Protein AF-A0A645E1E7-F1 (afdb_monomer)

Nearest PDB structures (foldseek):
  6kjl-assembly1_A  TM=6.421E-01  e=8.657E-04  Bacillus sp. 41M-1
  2dcj-assembly1_B  TM=6.588E-01  e=2.006E-03  Bacillus sp. 41M-1
  6qfk-assembly1_A  TM=6.046E-01  e=2.475E-03  Bifidobacterium longum
  8xmz-assembly2_B  TM=4.743E-01  e=1.330E-02  Aquimarina sp. BL5
  1gr3-assembly1_A  TM=4.234E-01  e=4.223E-02  Homo sapiens

Structure (mmCIF, N/CA/C/O backbone):
data_AF-A0A645E1E7-F1
#
_entry.id   AF-A0A645E1E7-F1
#
loop_
_atom_site.group_PDB
_atom_site.id
_atom_site.type_symbol
_atom_site.label_atom_id
_atom_site.label_alt_id
_atom_site.label_comp_id
_atom_site.label_asym_id
_atom_site.label_entity_id
_atom_site.label_seq_id
_atom_site.pdbx_PDB_ins_code
_atom_site.Cartn_x
_atom_site.Cartn_y
_atom_site.Cartn_z
_atom_site.occupancy
_atom_site.B_iso_or_equiv
_atom_site.auth_seq_id
_atom_site.auth_comp_id
_atom_site.auth_asym_id
_atom_site.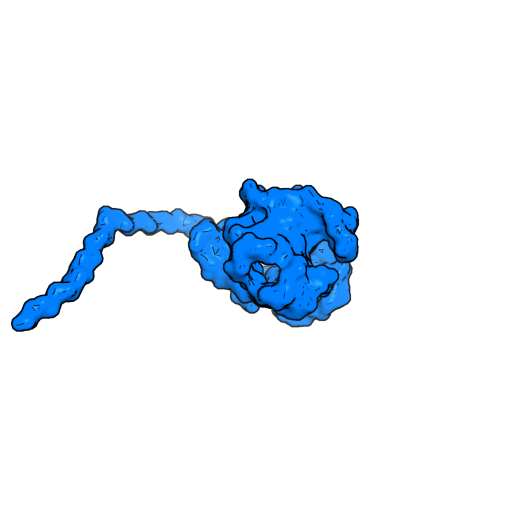auth_atom_id
_atom_site.pdbx_PDB_model_num
ATOM 1 N N . MET A 1 1 ? -11.376 -51.977 -8.275 1.00 40.06 1 MET A N 1
ATOM 2 C CA . MET A 1 1 ? -10.772 -50.637 -8.395 1.00 40.06 1 MET A CA 1
ATOM 3 C C . MET A 1 1 ? -10.977 -49.964 -7.055 1.00 40.06 1 MET A C 1
ATOM 5 O O . MET A 1 1 ? -12.114 -49.684 -6.708 1.00 40.06 1 MET A O 1
ATOM 9 N N . THR A 1 2 ? -9.932 -49.877 -6.241 1.00 45.03 2 THR A N 1
ATOM 10 C CA . THR A 1 2 ? -9.969 -49.217 -4.933 1.00 45.03 2 THR A CA 1
ATOM 11 C C . THR A 1 2 ? -9.576 -47.763 -5.137 1.00 45.03 2 THR A C 1
ATOM 13 O O . THR A 1 2 ? -8.440 -47.472 -5.506 1.00 45.03 2 THR A O 1
ATOM 16 N N . ASP A 1 3 ? -10.549 -46.874 -4.956 1.00 50.81 3 ASP A N 1
ATOM 17 C CA . ASP A 1 3 ? -10.354 -45.430 -4.908 1.00 50.81 3 ASP A CA 1
ATOM 18 C C . ASP A 1 3 ? -9.539 -45.107 -3.648 1.00 50.81 3 ASP A C 1
ATOM 20 O O . ASP A 1 3 ? -10.067 -45.037 -2.538 1.00 50.81 3 ASP A O 1
ATOM 24 N N . ASN A 1 4 ? -8.220 -44.984 -3.795 1.00 52.25 4 ASN A N 1
ATOM 25 C CA . ASN A 1 4 ? -7.361 -44.459 -2.740 1.00 52.25 4 ASN A CA 1
ATOM 26 C C . ASN A 1 4 ? -7.550 -42.940 -2.695 1.00 52.25 4 ASN A C 1
ATOM 28 O O . ASN A 1 4 ? -6.737 -42.185 -3.226 1.00 52.25 4 ASN A O 1
ATOM 32 N N . ALA A 1 5 ? -8.638 -42.493 -2.068 1.00 58.56 5 ALA A N 1
ATOM 33 C CA . ALA A 1 5 ? -8.756 -41.113 -1.627 1.00 58.56 5 ALA A CA 1
ATOM 34 C C . ALA A 1 5 ? -7.632 -40.860 -0.613 1.00 58.56 5 ALA A C 1
ATOM 36 O O . ALA A 1 5 ? -7.635 -41.411 0.487 1.00 58.56 5 ALA A O 1
ATOM 37 N N . THR A 1 6 ? -6.624 -40.092 -1.019 1.00 58.25 6 THR A N 1
ATOM 38 C CA . THR A 1 6 ? -5.477 -39.727 -0.190 1.00 58.25 6 THR A CA 1
ATOM 39 C C . THR A 1 6 ? -5.976 -39.065 1.094 1.00 58.25 6 THR A C 1
ATOM 41 O O . THR A 1 6 ? -6.443 -37.926 1.076 1.00 58.25 6 THR A O 1
ATOM 44 N N . ALA A 1 7 ? -5.906 -39.789 2.211 1.00 67.31 7 ALA A N 1
ATOM 45 C CA . ALA A 1 7 ? -6.186 -39.252 3.532 1.00 67.31 7 ALA A CA 1
ATOM 46 C C . ALA A 1 7 ? -5.081 -38.244 3.875 1.00 67.31 7 ALA A C 1
ATOM 48 O O . ALA A 1 7 ? -3.914 -38.608 4.006 1.00 67.31 7 ALA A O 1
ATOM 49 N N . PHE A 1 8 ? -5.425 -36.964 3.964 1.00 64.69 8 PHE A N 1
ATOM 50 C CA . PHE A 1 8 ? -4.529 -35.961 4.524 1.00 64.69 8 PHE A CA 1
ATOM 51 C C . PHE A 1 8 ? -4.496 -36.135 6.046 1.00 64.69 8 PHE A C 1
ATOM 53 O O . PHE A 1 8 ? -5.536 -36.240 6.693 1.00 64.69 8 PHE A O 1
ATOM 60 N N . GLU A 1 9 ? -3.297 -36.172 6.621 1.00 70.62 9 GLU A N 1
ATOM 61 C CA . GLU A 1 9 ? -3.095 -36.207 8.067 1.00 70.62 9 GLU A CA 1
ATOM 62 C C . GLU A 1 9 ? -2.685 -34.807 8.529 1.00 70.62 9 GLU A C 1
ATOM 64 O O . GLU A 1 9 ? -1.616 -34.300 8.176 1.00 70.62 9 GLU A O 1
ATOM 69 N N . VAL A 1 10 ? -3.557 -34.150 9.292 1.00 72.69 10 VAL A N 1
ATOM 70 C CA . VAL A 1 10 ? -3.236 -32.864 9.913 1.00 72.69 10 VAL A CA 1
ATOM 71 C C . VAL A 1 10 ? -2.397 -33.143 11.156 1.00 72.69 10 VAL A C 1
ATOM 73 O O . VAL A 1 10 ? -2.916 -33.634 12.154 1.00 72.69 10 VAL A O 1
ATOM 76 N N . LYS A 1 11 ? -1.094 -32.849 11.089 1.00 77.19 11 LYS A N 1
ATOM 77 C CA . LYS A 1 11 ? -0.154 -33.121 12.191 1.00 77.19 11 LYS A CA 1
ATOM 78 C C . LYS A 1 11 ? -0.345 -32.199 13.391 1.00 77.19 11 LYS A C 1
ATOM 80 O O . LYS A 1 11 ? -0.162 -32.628 14.523 1.00 77.19 11 LYS A O 1
ATOM 85 N N . GLU A 1 12 ? -0.690 -30.940 13.143 1.00 78.56 12 GLU A N 1
ATOM 86 C CA . GLU A 1 12 ? -0.850 -29.934 14.187 1.00 78.56 12 GLU A CA 1
ATOM 87 C C . GLU A 1 12 ? -1.787 -28.827 13.695 1.00 78.56 12 GLU A C 1
ATOM 89 O O . GLU A 1 12 ? -1.635 -28.320 12.583 1.00 78.56 12 GLU A O 1
ATOM 94 N N . ILE A 1 13 ? -2.757 -28.453 14.529 1.00 77.81 13 ILE A N 1
ATOM 95 C CA . ILE A 1 13 ? -3.549 -27.232 14.365 1.00 77.81 13 ILE A CA 1
ATOM 96 C C . ILE A 1 13 ? -3.213 -26.352 15.558 1.00 77.81 13 ILE A C 1
ATOM 98 O O . ILE A 1 13 ? -3.510 -26.707 16.698 1.00 77.81 13 ILE A O 1
ATOM 102 N N . LYS A 1 14 ? -2.615 -25.192 15.294 1.00 74.44 14 LYS A N 1
ATOM 103 C CA . LYS A 1 14 ? -2.395 -24.167 16.309 1.00 74.44 14 LYS A CA 1
ATOM 104 C C . LYS A 1 14 ? -3.468 -23.097 16.168 1.00 74.44 14 LYS A C 1
ATOM 106 O O . LYS A 1 14 ? -3.535 -22.420 15.146 1.00 74.44 14 LYS A O 1
ATOM 111 N N . ILE A 1 15 ? -4.295 -22.948 17.198 1.00 75.00 15 ILE A N 1
ATOM 112 C CA . ILE A 1 15 ? -5.253 -21.846 17.317 1.00 75.00 15 ILE A CA 1
ATOM 113 C C . ILE A 1 15 ? -4.678 -20.872 18.339 1.00 75.00 15 ILE A C 1
ATOM 115 O O . ILE A 1 15 ? -4.457 -21.245 19.490 1.00 75.00 15 ILE A O 1
ATOM 119 N N . THR A 1 16 ? -4.426 -19.637 17.919 1.00 70.00 16 THR A N 1
ATOM 120 C CA . THR A 1 16 ? -3.960 -18.571 18.808 1.00 70.00 16 THR A CA 1
ATOM 121 C C . THR A 1 16 ? -5.107 -17.588 18.989 1.00 70.00 16 THR A C 1
ATOM 123 O O . THR A 1 16 ? -5.586 -17.023 18.010 1.00 70.00 16 THR A O 1
ATOM 126 N N . ALA A 1 17 ? -5.572 -17.404 20.225 1.00 70.00 17 ALA A N 1
ATOM 127 C CA . ALA A 1 17 ? -6.473 -16.304 20.537 1.00 70.00 17 ALA A CA 1
ATOM 128 C C . ALA A 1 17 ? -5.663 -15.006 20.487 1.00 70.00 17 ALA A C 1
ATOM 130 O O . ALA A 1 17 ? -4.623 -14.899 21.137 1.00 70.00 17 ALA A O 1
ATOM 131 N N . GLN A 1 18 ? -6.123 -14.054 19.687 1.00 67.62 18 GLN A N 1
ATOM 132 C CA . GLN A 1 18 ? -5.524 -12.735 19.599 1.00 67.62 18 GLN A CA 1
ATOM 133 C C . GLN A 1 18 ? -6.480 -11.747 20.256 1.00 67.62 18 GLN A C 1
ATOM 13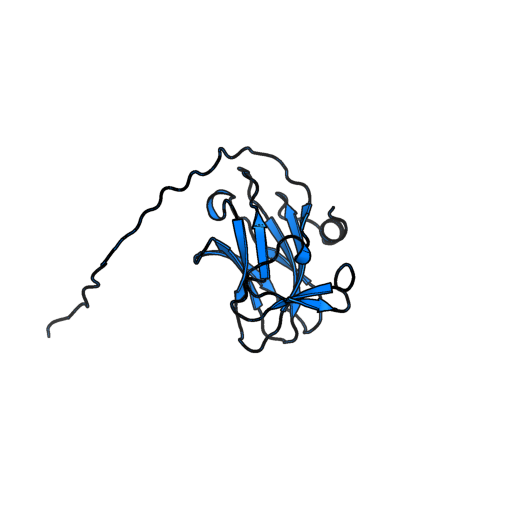5 O O . GLN A 1 18 ? -7.648 -11.677 19.874 1.00 67.62 18 GLN A O 1
ATOM 140 N N . ASP A 1 19 ? -5.990 -11.005 21.248 1.00 68.75 19 ASP A N 1
ATOM 141 C CA . ASP A 1 19 ? -6.760 -9.929 21.862 1.00 68.75 19 ASP A CA 1
ATOM 142 C C . ASP A 1 19 ? -6.965 -8.827 20.820 1.00 68.75 19 ASP A C 1
ATOM 144 O O . ASP A 1 19 ? -6.045 -8.082 20.470 1.00 68.75 19 ASP A O 1
ATOM 148 N N . ILE A 1 20 ? -8.183 -8.754 20.287 1.00 68.31 20 ILE A N 1
ATOM 149 C CA . ILE A 1 20 ? -8.614 -7.636 19.456 1.00 68.31 20 ILE A CA 1
ATOM 150 C C . ILE A 1 20 ? -9.086 -6.553 20.429 1.00 68.31 20 ILE A C 1
ATOM 152 O O . ILE A 1 20 ? -9.957 -6.834 21.258 1.00 68.31 20 ILE A O 1
ATOM 156 N N . PRO A 1 21 ? -8.523 -5.334 20.379 1.00 77.00 21 PRO A N 1
ATOM 157 C CA . PRO A 1 21 ? -8.991 -4.249 21.226 1.00 77.00 21 PRO A CA 1
ATOM 158 C C . PRO A 1 21 ? -10.461 -3.958 20.933 1.00 77.00 21 PRO A C 1
ATOM 160 O O . PRO A 1 21 ? -10.963 -4.225 19.839 1.00 77.00 21 PRO A O 1
ATOM 163 N N . GLU A 1 22 ? -11.142 -3.356 21.902 1.00 85.88 22 GLU A N 1
ATOM 164 C CA . GLU A 1 22 ? -12.486 -2.845 21.674 1.00 85.88 22 GLU A CA 1
ATOM 165 C C . GLU A 1 22 ? -12.469 -1.861 20.495 1.00 85.88 22 GLU A C 1
ATOM 167 O O . GLU A 1 22 ? -11.720 -0.880 20.477 1.00 85.88 22 GLU A O 1
ATOM 172 N N . LEU A 1 23 ? -13.262 -2.167 19.469 1.00 89.25 23 LEU A N 1
ATOM 173 C CA . LEU A 1 23 ? -13.317 -1.374 18.251 1.00 89.25 23 LEU A CA 1
ATOM 174 C C . LEU A 1 23 ? -14.319 -0.242 18.442 1.00 89.25 23 LEU A C 1
ATOM 176 O O . LEU A 1 23 ? -15.513 -0.479 18.624 1.00 89.25 23 LEU A O 1
ATOM 180 N N . THR A 1 24 ? -13.843 0.996 18.353 1.00 89.56 24 THR A N 1
ATOM 181 C CA . THR A 1 24 ? -14.709 2.178 18.427 1.00 89.56 24 THR A CA 1
ATOM 182 C C . THR A 1 24 ? -15.016 2.685 17.025 1.00 89.56 24 THR A C 1
ATOM 184 O O . THR A 1 24 ? -14.155 2.690 16.150 1.00 89.56 24 THR A O 1
ATOM 187 N N . ALA A 1 25 ? -16.260 3.086 16.770 1.00 94.50 25 ALA A N 1
ATOM 188 C CA . ALA A 1 25 ? -16.619 3.695 15.495 1.00 94.50 25 ALA A CA 1
ATOM 189 C C . ALA A 1 25 ? -16.195 5.170 15.502 1.00 94.50 25 ALA A C 1
ATOM 191 O O . ALA A 1 25 ? -16.830 5.996 16.155 1.00 94.50 25 ALA A O 1
ATOM 192 N N . ALA A 1 26 ? -15.145 5.502 14.755 1.00 95.00 26 ALA A N 1
ATOM 193 C CA . ALA A 1 26 ? -14.676 6.876 14.582 1.00 95.00 26 ALA A CA 1
ATOM 194 C C . ALA A 1 26 ? -14.397 7.153 13.104 1.00 95.00 26 ALA A C 1
ATOM 196 O O . ALA A 1 26 ? -13.937 6.268 12.387 1.00 95.00 26 ALA A O 1
ATOM 197 N N . ASP A 1 27 ? -14.673 8.364 12.625 1.00 96.62 27 ASP A N 1
ATOM 198 C CA . ASP A 1 27 ? -14.232 8.753 11.285 1.00 96.62 27 ASP A CA 1
ATOM 199 C C . ASP A 1 27 ? -12.732 9.028 11.291 1.00 96.62 27 ASP A C 1
ATOM 201 O O . ASP A 1 27 ? -12.225 9.760 12.142 1.00 96.62 27 ASP A O 1
ATOM 205 N N . ILE A 1 28 ? -12.028 8.430 10.333 1.00 95.56 28 ILE A N 1
ATOM 206 C CA . ILE A 1 28 ? -10.612 8.698 10.102 1.00 95.56 28 ILE A CA 1
ATOM 207 C C . ILE A 1 28 ? -10.525 9.530 8.819 1.00 95.56 28 ILE A C 1
ATOM 209 O O . ILE A 1 28 ? -10.782 8.988 7.733 1.00 95.56 28 ILE A O 1
ATOM 213 N N . PRO A 1 29 ? -10.185 10.832 8.913 1.00 95.56 29 PRO A N 1
ATOM 214 C CA . PRO A 1 29 ? -9.905 11.634 7.728 1.00 95.56 29 PRO A CA 1
ATOM 215 C C . PRO A 1 29 ? -8.689 11.063 6.991 1.00 95.56 29 PRO A C 1
ATOM 217 O O . PRO A 1 29 ? -7.978 10.217 7.528 1.00 95.56 29 PRO A O 1
ATOM 220 N N . ALA A 1 30 ? -8.445 11.527 5.767 1.00 97.19 30 ALA A N 1
ATOM 221 C CA . ALA A 1 30 ? -7.270 11.127 5.002 1.00 97.19 30 ALA A CA 1
ATOM 222 C C . ALA A 1 30 ? -5.990 11.363 5.823 1.00 97.19 30 ALA A C 1
ATOM 224 O O . ALA A 1 30 ? -5.605 12.506 6.065 1.00 97.19 30 ALA A O 1
ATOM 225 N N . LYS A 1 31 ? -5.367 10.272 6.270 1.00 97.12 31 LYS A N 1
ATOM 226 C CA . LYS A 1 31 ? -4.142 10.286 7.068 1.00 97.12 31 LYS A CA 1
ATOM 227 C C . LYS A 1 31 ? -3.018 9.650 6.277 1.00 97.12 31 LYS A C 1
ATOM 229 O O . LYS A 1 31 ? -3.151 8.495 5.858 1.00 97.12 31 LYS A O 1
ATOM 234 N N . ARG A 1 32 ? -1.925 10.382 6.089 1.00 97.50 32 ARG A N 1
ATOM 235 C CA . ARG A 1 32 ? -0.776 9.910 5.320 1.00 97.50 32 ARG A CA 1
ATOM 236 C C . ARG A 1 32 ? 0.204 9.139 6.199 1.00 97.50 32 ARG A C 1
ATOM 238 O O . ARG A 1 32 ? 0.377 9.407 7.385 1.00 97.50 32 ARG A O 1
ATOM 245 N N . PHE A 1 33 ? 0.857 8.172 5.574 1.00 96.88 33 PHE A N 1
ATOM 246 C CA . PHE A 1 33 ? 1.959 7.401 6.121 1.00 96.88 33 PHE A CA 1
ATOM 247 C C . PHE A 1 33 ? 3.076 7.343 5.088 1.00 96.88 33 PHE A C 1
ATOM 249 O O . PHE A 1 33 ? 2.836 7.003 3.922 1.00 96.88 33 PHE A O 1
ATOM 256 N N . LEU A 1 34 ? 4.301 7.635 5.524 1.00 95.06 34 LEU A N 1
ATOM 257 C CA . LEU A 1 34 ? 5.469 7.570 4.659 1.00 95.06 34 LEU A CA 1
ATOM 258 C C . LEU A 1 34 ? 6.174 6.211 4.810 1.00 95.06 34 LEU A C 1
ATOM 260 O O . LEU A 1 34 ? 6.444 5.771 5.929 1.00 95.06 34 LEU A O 1
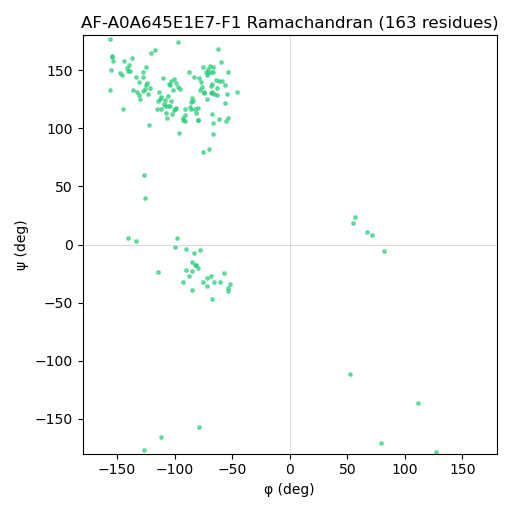ATOM 264 N N . PRO A 1 35 ? 6.549 5.545 3.705 1.00 88.38 35 PRO A N 1
ATOM 265 C CA . PRO A 1 35 ? 7.298 4.290 3.728 1.00 88.38 35 PRO A CA 1
ATOM 266 C C . PRO A 1 35 ? 8.569 4.321 4.581 1.00 88.38 35 PRO A C 1
ATOM 268 O O . PRO A 1 35 ? 8.919 3.320 5.202 1.00 88.38 35 PRO A O 1
ATOM 271 N N . ALA A 1 36 ? 9.252 5.467 4.636 1.00 88.25 36 ALA A N 1
ATOM 272 C CA . ALA A 1 36 ? 10.472 5.638 5.420 1.00 88.25 36 ALA A CA 1
ATOM 273 C C . ALA A 1 36 ? 10.238 5.589 6.943 1.00 88.25 36 ALA A C 1
ATOM 275 O O . ALA A 1 36 ? 11.144 5.210 7.682 1.00 88.25 36 ALA A O 1
ATOM 276 N N . GLU A 1 37 ? 9.040 5.949 7.410 1.00 94.00 37 GLU A N 1
ATOM 277 C CA . GLU A 1 37 ? 8.667 5.950 8.833 1.00 94.00 37 GLU A CA 1
ATOM 278 C C . GLU A 1 37 ? 8.184 4.569 9.301 1.00 94.00 37 GLU A C 1
ATOM 280 O O . GLU A 1 37 ? 8.258 4.244 10.485 1.00 94.00 37 GLU A O 1
ATOM 285 N N . PHE A 1 38 ? 7.724 3.743 8.358 1.00 94.62 38 PHE A N 1
ATOM 286 C CA . PHE A 1 38 ? 7.109 2.439 8.606 1.00 94.62 38 PHE A CA 1
ATOM 287 C C . PHE A 1 38 ? 7.796 1.332 7.790 1.00 94.62 38 PHE A C 1
ATOM 289 O O . PHE A 1 38 ? 7.148 0.687 6.955 1.00 94.62 38 PHE A O 1
ATOM 296 N N . PRO A 1 39 ? 9.109 1.100 7.991 1.00 94.06 39 PRO A N 1
ATOM 297 C CA . PRO A 1 39 ? 9.873 0.179 7.160 1.00 94.06 39 PRO A CA 1
ATOM 298 C C . PRO A 1 39 ? 9.361 -1.260 7.282 1.00 94.06 39 PRO A C 1
ATOM 300 O O . PRO A 1 39 ? 9.113 -1.773 8.375 1.00 94.06 39 PRO A O 1
ATOM 303 N N . GLY A 1 40 ? 9.223 -1.926 6.134 1.00 93.75 40 GLY A N 1
ATOM 304 C CA . GLY A 1 40 ? 9.003 -3.367 6.064 1.00 93.75 40 GLY A CA 1
ATOM 305 C C . GLY A 1 40 ? 10.295 -4.171 6.257 1.00 93.75 40 GLY A C 1
ATOM 306 O O . GLY A 1 40 ? 11.271 -3.697 6.836 1.00 93.75 40 GLY A O 1
ATOM 307 N N . THR A 1 41 ? 10.323 -5.411 5.765 1.00 91.94 41 THR A N 1
ATOM 308 C CA . THR A 1 41 ? 11.461 -6.323 5.990 1.00 91.94 41 THR A CA 1
ATOM 309 C C . THR A 1 41 ? 12.519 -6.277 4.892 1.00 91.94 41 THR A C 1
ATOM 311 O O . THR A 1 41 ? 13.694 -6.508 5.168 1.00 91.94 41 THR A O 1
ATOM 314 N N . ASN A 1 42 ? 12.130 -6.021 3.642 1.00 94.12 42 ASN A N 1
ATOM 315 C CA . ASN A 1 42 ? 13.030 -6.153 2.489 1.00 94.12 42 ASN A CA 1
ATOM 316 C C . ASN A 1 42 ? 12.870 -5.051 1.427 1.00 94.12 42 ASN A C 1
ATOM 318 O O . ASN A 1 42 ? 13.556 -5.092 0.403 1.00 94.12 42 ASN A O 1
ATOM 322 N N . GLY A 1 43 ? 12.034 -4.041 1.686 1.00 94.19 43 GLY A N 1
ATOM 323 C CA . GLY A 1 43 ? 12.012 -2.807 0.901 1.00 94.19 43 GLY A CA 1
ATOM 324 C C . GLY A 1 43 ? 13.298 -1.988 1.063 1.00 94.19 43 GLY A C 1
ATOM 325 O O . GLY A 1 43 ? 13.978 -2.072 2.087 1.00 94.19 43 GLY A O 1
ATOM 326 N N . LYS A 1 44 ? 13.650 -1.188 0.051 1.00 95.94 44 LYS A N 1
ATOM 327 C CA . LYS A 1 44 ? 14.806 -0.274 0.105 1.00 95.94 44 LYS A CA 1
ATOM 328 C C . LYS A 1 44 ? 14.412 1.121 -0.343 1.00 95.94 44 LYS A C 1
ATOM 330 O O . LYS A 1 44 ? 13.870 1.273 -1.428 1.00 95.94 44 LYS A O 1
ATOM 335 N N . LEU A 1 45 ? 14.731 2.138 0.449 1.00 96.00 45 LEU A N 1
ATOM 336 C CA . LEU A 1 45 ? 14.528 3.526 0.042 1.00 96.00 45 LEU A CA 1
ATOM 337 C C . LEU A 1 45 ? 15.478 3.880 -1.117 1.00 96.00 45 LEU A C 1
ATOM 339 O O . LEU A 1 45 ? 16.675 3.598 -1.042 1.00 96.00 45 LEU A O 1
ATOM 343 N N . GLN A 1 46 ? 14.945 4.475 -2.180 1.00 97.06 46 GLN A N 1
ATOM 344 C CA . GLN A 1 46 ? 15.678 4.898 -3.374 1.00 97.06 46 GLN A CA 1
ATOM 345 C C . GLN A 1 46 ? 15.179 6.259 -3.853 1.00 97.06 46 GLN A C 1
ATOM 347 O O . GLN A 1 46 ? 14.018 6.607 -3.636 1.00 97.06 46 GLN A O 1
ATOM 352 N N . ASP A 1 47 ? 16.036 6.992 -4.558 1.00 96.75 47 ASP A N 1
ATOM 353 C CA . ASP A 1 47 ? 15.607 8.176 -5.295 1.00 96.75 47 ASP A CA 1
ATOM 354 C C . ASP A 1 47 ? 14.720 7.748 -6.475 1.00 96.75 47 ASP A C 1
ATOM 356 O O . ASP A 1 47 ? 15.076 6.849 -7.249 1.00 96.75 47 ASP A O 1
ATOM 360 N N . LYS A 1 48 ? 13.552 8.378 -6.619 1.00 97.00 48 LYS A N 1
ATOM 361 C CA . LYS A 1 48 ? 12.604 8.084 -7.699 1.00 97.00 48 LYS A CA 1
ATOM 362 C C . LYS A 1 48 ? 11.896 9.371 -8.141 1.00 97.00 48 LYS A C 1
ATOM 364 O O . LYS A 1 48 ? 11.155 9.957 -7.355 1.00 97.00 48 LYS A O 1
ATOM 369 N N . PRO A 1 49 ? 12.075 9.814 -9.399 1.00 96.00 49 PRO A N 1
ATOM 370 C CA . PRO A 1 49 ? 11.379 10.989 -9.914 1.00 96.00 49 PRO A CA 1
ATOM 371 C C . PRO A 1 49 ? 9.854 10.868 -9.802 1.00 96.00 49 PRO A C 1
ATOM 373 O O . PRO A 1 49 ? 9.282 9.817 -10.102 1.00 96.00 49 PRO A O 1
ATOM 376 N N . GLY A 1 50 ? 9.207 11.957 -9.389 1.00 94.12 50 GLY A N 1
ATOM 377 C CA . GLY A 1 50 ? 7.758 12.027 -9.188 1.00 94.12 50 GLY A CA 1
ATOM 378 C C . GLY A 1 50 ? 7.260 11.467 -7.853 1.00 94.12 50 GLY A C 1
ATOM 379 O O . GLY A 1 50 ? 6.080 11.620 -7.570 1.00 94.12 50 GLY A O 1
ATOM 380 N N . ALA A 1 51 ? 8.135 10.866 -7.038 1.00 95.88 51 ALA A N 1
ATOM 381 C CA . ALA A 1 51 ? 7.799 10.518 -5.663 1.00 95.88 51 ALA A CA 1
ATOM 382 C C . ALA A 1 51 ? 7.681 11.770 -4.784 1.00 95.88 51 ALA A C 1
ATOM 384 O O . ALA A 1 51 ? 8.405 12.753 -4.999 1.00 95.88 51 ALA A O 1
ATOM 385 N N . LEU A 1 52 ? 6.848 11.695 -3.747 1.00 92.31 52 LEU A N 1
ATOM 386 C CA . LEU A 1 52 ? 6.856 12.653 -2.646 1.00 92.31 52 LEU A CA 1
ATOM 387 C C . LEU A 1 52 ? 8.273 12.733 -2.043 1.00 92.31 52 LEU A C 1
ATOM 389 O O . LEU A 1 52 ? 8.924 11.717 -1.802 1.00 92.31 52 LEU A O 1
ATOM 393 N N . ASP A 1 53 ? 8.795 13.952 -1.893 1.00 90.00 53 ASP A N 1
ATOM 394 C CA . ASP A 1 53 ? 10.174 14.238 -1.458 1.00 90.00 53 ASP A CA 1
ATOM 395 C C . ASP A 1 53 ? 11.287 13.569 -2.294 1.00 90.00 53 ASP A C 1
ATOM 397 O O . ASP A 1 53 ? 12.438 13.456 -1.864 1.00 90.00 53 ASP A O 1
ATOM 401 N N . GLY A 1 54 ? 10.967 13.131 -3.517 1.00 93.94 54 GLY A N 1
ATOM 402 C CA . GLY A 1 54 ? 11.914 12.524 -4.453 1.00 93.94 54 GLY A CA 1
ATOM 403 C C . GLY A 1 54 ? 12.383 11.117 -4.077 1.00 93.94 54 GLY A C 1
ATOM 404 O O . GLY A 1 54 ? 13.281 10.593 -4.744 1.00 93.94 54 GLY A O 1
ATOM 405 N N . LYS A 1 55 ? 11.795 10.486 -3.050 1.00 95.00 55 LYS A N 1
ATOM 406 C CA . LYS A 1 55 ? 12.186 9.151 -2.576 1.00 95.00 55 LYS A CA 1
ATOM 407 C C . LYS A 1 55 ? 11.006 8.201 -2.479 1.00 95.00 55 LYS A C 1
ATOM 409 O O . LYS A 1 55 ? 9.920 8.570 -2.060 1.00 95.00 55 LYS A O 1
ATOM 414 N N . ALA A 1 56 ? 11.258 6.940 -2.799 1.00 97.56 56 ALA A N 1
ATOM 415 C CA . ALA A 1 56 ? 10.273 5.877 -2.696 1.00 97.56 56 ALA A CA 1
ATOM 416 C C . ALA A 1 56 ? 10.921 4.584 -2.205 1.00 97.56 56 ALA A C 1
ATOM 418 O O . ALA A 1 56 ? 12.105 4.329 -2.446 1.00 97.56 56 ALA A O 1
ATOM 419 N N . VAL A 1 57 ? 10.151 3.741 -1.525 1.00 97.50 57 VAL A N 1
ATOM 420 C CA . VAL A 1 57 ? 10.601 2.399 -1.163 1.00 97.50 57 VAL A CA 1
ATOM 421 C C . VAL A 1 57 ? 10.394 1.472 -2.350 1.00 97.50 57 VAL A C 1
ATOM 423 O O . VAL A 1 57 ? 9.277 1.223 -2.795 1.00 97.50 57 VAL A O 1
ATOM 426 N N . TRP A 1 58 ? 11.512 0.961 -2.844 1.00 97.62 58 TRP A N 1
ATOM 427 C CA . TRP A 1 58 ? 11.615 -0.051 -3.877 1.00 97.62 58 TRP A CA 1
ATOM 428 C C . TRP A 1 58 ? 11.363 -1.455 -3.321 1.00 97.62 58 TRP A C 1
ATOM 430 O O . TRP A 1 58 ? 11.839 -1.800 -2.232 1.00 97.62 58 TRP A O 1
ATOM 440 N N . GLY A 1 59 ? 10.708 -2.293 -4.120 1.00 96.81 59 GLY A N 1
ATOM 441 C CA . GLY A 1 59 ? 10.585 -3.727 -3.897 1.00 96.81 59 GLY A CA 1
ATOM 442 C C . GLY A 1 59 ? 10.324 -4.512 -5.184 1.00 96.81 59 GLY A C 1
ATOM 443 O O . GLY A 1 59 ? 10.181 -3.953 -6.272 1.00 96.81 59 GLY A O 1
ATOM 444 N N . LYS A 1 60 ? 10.266 -5.837 -5.038 1.00 96.69 60 LYS A N 1
ATOM 445 C CA . LYS A 1 60 ? 9.897 -6.798 -6.087 1.00 96.69 60 LYS A CA 1
ATOM 446 C C . LYS A 1 60 ? 8.776 -7.710 -5.595 1.00 96.69 60 LYS A C 1
ATOM 448 O O . LYS A 1 60 ? 8.295 -7.574 -4.470 1.00 96.69 60 LYS A O 1
ATOM 453 N N . ARG A 1 61 ? 8.386 -8.682 -6.417 1.00 95.88 61 ARG A N 1
ATOM 454 C CA . ARG A 1 61 ? 7.475 -9.755 -6.015 1.00 95.88 61 ARG A CA 1
ATOM 455 C C . ARG A 1 61 ? 7.848 -10.352 -4.651 1.00 95.88 61 ARG A C 1
ATOM 457 O O . ARG A 1 61 ? 8.995 -10.727 -4.418 1.00 95.88 61 ARG A O 1
ATOM 464 N N . TRP A 1 62 ? 6.838 -10.468 -3.795 1.00 94.06 62 TRP A N 1
ATOM 465 C CA . TRP A 1 62 ? 6.858 -10.957 -2.415 1.00 94.06 62 TRP A CA 1
ATOM 466 C C . TRP A 1 62 ? 7.611 -10.085 -1.410 1.00 94.06 62 TRP A C 1
ATOM 468 O O . TRP A 1 62 ? 7.835 -10.511 -0.276 1.00 94.06 62 TRP A O 1
ATOM 478 N N . TYR A 1 63 ? 7.994 -8.867 -1.790 1.00 96.00 63 TYR A N 1
ATOM 479 C CA . TYR A 1 63 ? 8.611 -7.946 -0.848 1.00 96.00 63 TYR A CA 1
ATOM 480 C C . TYR A 1 63 ? 7.548 -7.353 0.067 1.00 96.00 63 TYR A C 1
ATOM 482 O O . TYR A 1 63 ? 6.504 -6.922 -0.407 1.00 96.00 63 TYR A O 1
ATOM 490 N N . ASN A 1 64 ? 7.851 -7.304 1.361 1.00 95.81 64 ASN A N 1
ATOM 491 C CA . ASN A 1 64 ? 7.105 -6.579 2.373 1.00 95.81 64 ASN A CA 1
ATOM 492 C C . ASN A 1 64 ? 7.798 -5.230 2.555 1.00 95.81 64 ASN A C 1
ATOM 494 O O . ASN A 1 64 ? 8.815 -5.130 3.250 1.00 95.81 64 ASN A O 1
ATOM 498 N N . VAL A 1 65 ? 7.288 -4.210 1.872 1.00 95.94 65 VAL A N 1
ATOM 499 C CA . VAL A 1 65 ? 7.968 -2.911 1.761 1.00 95.94 65 VAL A CA 1
ATOM 500 C C . VAL A 1 65 ? 7.646 -1.958 2.903 1.00 95.94 65 VAL A C 1
ATOM 502 O O . VAL A 1 65 ? 8.483 -1.133 3.255 1.00 95.94 65 VAL A O 1
ATOM 505 N N . MET A 1 66 ? 6.473 -2.107 3.514 1.00 96.19 66 MET A N 1
ATOM 506 C CA . MET A 1 66 ? 6.033 -1.300 4.651 1.00 96.19 66 MET A CA 1
ATOM 507 C C . MET A 1 66 ? 5.340 -2.172 5.685 1.00 96.19 66 MET A C 1
ATOM 509 O O . MET A 1 66 ? 4.701 -3.158 5.310 1.00 96.19 66 MET A O 1
ATOM 513 N N . LYS A 1 67 ? 5.438 -1.785 6.958 1.00 96.56 67 LYS A N 1
ATOM 514 C CA . LYS A 1 67 ? 4.690 -2.381 8.069 1.00 96.56 67 LYS A CA 1
ATOM 515 C C . LYS A 1 67 ? 3.863 -1.298 8.762 1.00 96.56 67 LYS A C 1
ATOM 517 O O . LYS A 1 67 ? 4.415 -0.488 9.502 1.00 96.56 67 LYS A O 1
ATOM 522 N N . LEU A 1 68 ? 2.559 -1.265 8.506 1.00 95.94 68 LEU A N 1
ATOM 523 C CA . LEU A 1 68 ? 1.677 -0.192 8.969 1.00 95.94 68 LEU A CA 1
ATOM 524 C C . LEU A 1 68 ? 0.823 -0.637 10.162 1.00 95.94 68 LEU A C 1
ATOM 526 O O . LEU A 1 68 ? 0.279 -1.743 10.125 1.00 95.94 68 LEU A O 1
ATOM 530 N N . PRO A 1 69 ? 0.658 0.214 11.192 1.00 94.38 69 PRO A N 1
ATOM 531 C CA . PRO A 1 69 ? -0.278 -0.055 12.273 1.00 94.38 69 PRO A CA 1
ATOM 532 C C . PRO A 1 69 ? -1.725 0.092 11.788 1.00 94.38 69 PRO A C 1
ATOM 534 O O . PRO A 1 69 ? -2.045 0.941 10.951 1.00 94.38 69 PRO A O 1
ATOM 537 N N . VAL A 1 70 ? -2.617 -0.704 12.365 1.00 93.88 70 VAL A N 1
ATOM 538 C CA . VAL A 1 70 ? -4.056 -0.658 12.108 1.00 93.88 70 VAL A CA 1
ATOM 539 C C . VAL A 1 70 ? -4.754 0.043 13.268 1.00 93.88 70 VAL A C 1
ATOM 541 O O . VAL A 1 70 ? -4.627 -0.397 14.411 1.00 93.88 70 VAL A O 1
ATOM 544 N N . PRO A 1 71 ? -5.519 1.119 13.020 1.00 93.38 71 PRO A N 1
ATOM 545 C CA . PRO A 1 71 ? -6.328 1.719 14.069 1.00 93.38 71 PRO A CA 1
ATOM 546 C C . PRO A 1 71 ? -7.459 0.771 14.482 1.00 93.38 71 PRO A C 1
ATOM 548 O O . PRO A 1 71 ? -8.132 0.181 13.637 1.00 93.38 71 PRO A O 1
ATOM 551 N N . ALA A 1 72 ? -7.705 0.670 15.788 1.00 92.50 72 ALA A N 1
ATOM 552 C CA . ALA A 1 72 ? -8.820 -0.080 16.361 1.00 92.50 72 ALA A CA 1
ATOM 553 C C . ALA A 1 72 ? -10.160 0.618 16.059 1.00 92.50 72 ALA A C 1
ATOM 555 O O . ALA A 1 72 ? -10.681 1.377 16.877 1.00 92.50 72 ALA A O 1
ATOM 556 N N . ASN A 1 73 ? -10.696 0.390 14.858 1.00 94.69 73 ASN A N 1
ATOM 557 C CA . ASN A 1 73 ? -11.901 1.047 14.364 1.00 94.69 73 ASN A CA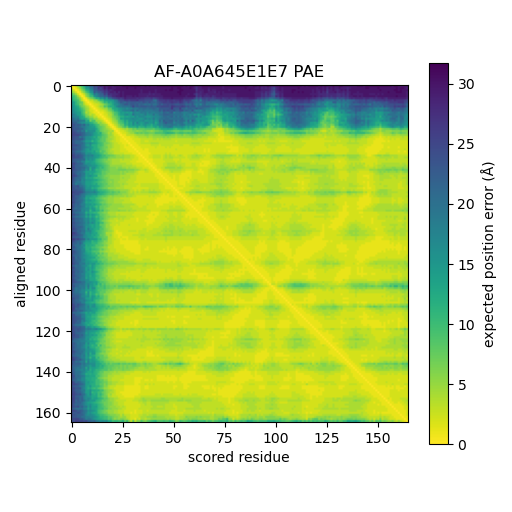 1
ATOM 558 C C . ASN A 1 73 ? -12.962 0.033 13.927 1.00 94.69 73 ASN A C 1
ATOM 560 O O . ASN A 1 73 ? -12.652 -0.962 13.272 1.00 94.69 73 ASN A O 1
ATOM 564 N N . ALA A 1 74 ? -14.218 0.295 14.285 1.00 94.12 74 ALA A N 1
ATOM 565 C CA . ALA A 1 74 ? -15.354 -0.524 13.866 1.00 94.12 74 ALA A CA 1
ATOM 566 C C . ALA A 1 74 ? -15.820 -0.214 12.430 1.00 94.12 74 ALA A C 1
ATOM 568 O O . ALA A 1 74 ? -16.495 -1.040 11.818 1.00 94.12 74 ALA A O 1
ATOM 569 N N . LYS A 1 75 ? -15.479 0.966 11.890 1.00 96.88 75 LYS A N 1
ATOM 570 C CA . LYS A 1 75 ? -15.738 1.320 10.488 1.00 96.88 75 LYS A CA 1
ATOM 571 C C . LYS A 1 75 ? -14.752 0.609 9.561 1.00 96.88 75 LYS A C 1
ATOM 573 O O . LYS A 1 75 ? -13.626 0.300 9.946 1.00 96.88 75 LYS A O 1
ATOM 578 N N . GLU A 1 76 ? -15.182 0.378 8.324 1.00 96.75 76 GLU A N 1
ATOM 579 C CA . GLU A 1 76 ? -14.307 -0.138 7.274 1.00 96.75 76 GLU A CA 1
ATOM 580 C C . GLU A 1 76 ? -13.157 0.834 7.001 1.00 96.75 76 GLU A C 1
ATOM 582 O O . GLU A 1 76 ? -13.337 2.053 6.977 1.00 96.75 76 GLU A O 1
ATOM 587 N N . LEU A 1 77 ? -11.975 0.273 6.780 1.00 97.75 77 LEU A N 1
ATOM 588 C CA . LEU A 1 77 ? -10.769 1.006 6.443 1.00 97.75 77 LEU A CA 1
ATOM 589 C C . LEU A 1 77 ? -10.487 0.874 4.946 1.00 97.75 77 LEU A C 1
ATOM 591 O O . LEU A 1 77 ? -10.645 -0.197 4.352 1.00 97.75 77 LEU A O 1
ATOM 595 N N . TYR A 1 78 ? -10.032 1.970 4.355 1.00 98.25 78 TYR A N 1
ATOM 596 C CA . TYR A 1 78 ? -9.579 2.051 2.975 1.00 98.25 78 TYR A CA 1
ATOM 597 C C . TYR A 1 78 ? -8.146 2.565 2.957 1.00 98.25 78 TYR A C 1
ATOM 599 O O . TYR A 1 78 ? -7.833 3.589 3.567 1.00 98.25 78 TYR A O 1
ATOM 607 N N . TYR A 1 79 ? -7.286 1.849 2.241 1.00 98.12 79 TYR A N 1
ATOM 608 C CA . TYR A 1 79 ? -5.887 2.201 2.048 1.00 98.12 79 TYR A CA 1
ATOM 609 C C . TYR A 1 79 ? -5.674 2.586 0.590 1.00 98.12 79 TYR A C 1
ATOM 611 O O . TYR A 1 79 ? -6.011 1.826 -0.314 1.00 98.12 79 TYR A O 1
ATOM 619 N N . TYR A 1 80 ? -5.098 3.754 0.355 1.00 98.44 80 TYR A N 1
ATOM 620 C CA . TYR A 1 80 ? -4.742 4.244 -0.968 1.00 98.44 80 TYR A CA 1
ATOM 621 C C . TYR A 1 80 ? -3.227 4.272 -1.059 1.00 98.44 80 TYR A C 1
ATOM 623 O O . TYR A 1 80 ? -2.568 4.974 -0.298 1.00 98.44 80 TYR A O 1
ATOM 631 N N . VAL A 1 81 ? -2.671 3.477 -1.960 1.00 98.19 81 VAL A N 1
ATOM 632 C CA . VAL A 1 81 ? -1.226 3.319 -2.118 1.00 98.19 81 VAL A CA 1
ATOM 633 C C . VAL A 1 81 ? -0.807 4.060 -3.371 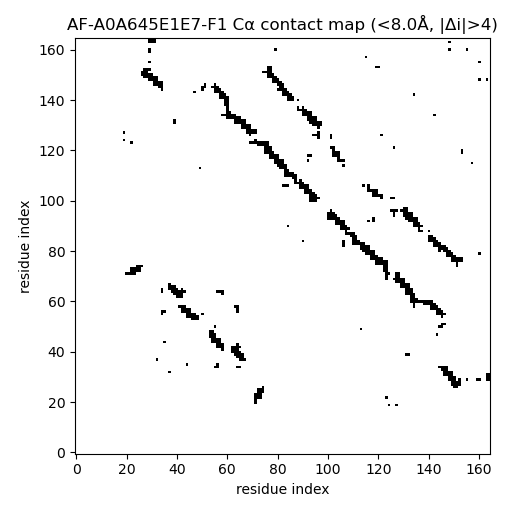1.00 98.19 81 VAL A C 1
ATOM 635 O O . VAL A 1 81 ? -1.278 3.728 -4.457 1.00 98.19 81 VAL A O 1
ATOM 638 N N . HIS A 1 82 ? 0.068 5.049 -3.234 1.00 98.19 82 HIS A N 1
ATOM 639 C CA . HIS A 1 82 ? 0.656 5.720 -4.382 1.00 98.19 82 HIS A CA 1
ATOM 640 C C . HIS A 1 82 ? 1.882 4.931 -4.834 1.00 98.19 82 HIS A C 1
ATOM 642 O O . HIS A 1 82 ? 2.823 4.712 -4.066 1.00 98.19 82 HIS A O 1
ATOM 648 N N . ALA A 1 83 ? 1.824 4.409 -6.055 1.00 98.06 83 ALA A N 1
ATOM 649 C CA . ALA A 1 83 ? 2.798 3.446 -6.535 1.00 98.06 83 ALA A CA 1
ATOM 650 C C . ALA A 1 83 ? 3.119 3.621 -8.017 1.00 98.06 83 ALA A C 1
ATOM 652 O O . ALA A 1 83 ? 2.326 4.143 -8.801 1.00 98.06 83 ALA A O 1
ATOM 653 N N . VAL A 1 84 ? 4.283 3.110 -8.407 1.00 98.06 84 VAL A N 1
ATOM 654 C CA . VAL A 1 84 ? 4.724 3.018 -9.799 1.00 98.06 84 VAL A CA 1
ATOM 655 C C . VAL A 1 84 ? 5.453 1.698 -10.039 1.00 98.06 84 VAL A C 1
ATOM 657 O O . VAL A 1 84 ? 6.117 1.171 -9.146 1.00 98.06 84 VAL A O 1
ATOM 660 N N . LYS A 1 85 ? 5.354 1.172 -11.263 1.00 98.06 85 LYS A N 1
ATOM 661 C CA . LYS A 1 85 ? 6.044 -0.042 -11.729 1.00 98.06 85 LYS A CA 1
ATOM 662 C C . LYS A 1 85 ? 6.872 0.228 -12.983 1.00 98.06 85 LYS A C 1
ATOM 664 O O . LYS A 1 85 ? 6.539 1.131 -13.747 1.00 98.06 85 LYS A O 1
ATOM 669 N N . ASP A 1 86 ? 7.941 -0.532 -13.206 1.00 97.69 86 ASP A N 1
ATOM 670 C CA . ASP A 1 86 ? 8.810 -0.389 -14.391 1.00 97.69 86 ASP A CA 1
ATOM 671 C C . ASP A 1 86 ? 8.396 -1.251 -15.593 1.00 97.69 86 ASP A C 1
ATOM 673 O O . ASP A 1 86 ? 8.986 -1.124 -16.665 1.00 97.69 86 ASP A O 1
ATOM 677 N N . SER A 1 87 ? 7.374 -2.092 -15.435 1.00 97.00 87 SER A N 1
ATOM 678 C CA . SER A 1 87 ? 6.871 -2.988 -16.474 1.00 97.00 87 SER A CA 1
ATOM 679 C C . SER A 1 87 ? 5.428 -2.662 -16.865 1.00 97.00 87 SER A C 1
ATOM 681 O O . SER A 1 87 ? 4.731 -1.892 -16.200 1.00 97.00 87 SER A O 1
ATOM 683 N N . ASP A 1 88 ? 4.963 -3.235 -17.974 1.00 96.12 88 ASP A N 1
ATOM 684 C CA . ASP A 1 88 ? 3.571 -3.176 -18.434 1.00 96.12 88 ASP A CA 1
ATOM 685 C C . ASP A 1 88 ? 2.674 -4.205 -17.722 1.00 96.12 88 ASP A C 1
ATOM 687 O O . ASP A 1 88 ? 1.457 -4.033 -17.659 1.00 96.12 88 ASP A O 1
ATOM 691 N N . ARG A 1 89 ? 3.271 -5.220 -17.091 1.00 95.81 89 ARG A N 1
ATOM 692 C CA . ARG A 1 89 ? 2.559 -6.276 -16.363 1.00 95.81 89 ARG A CA 1
ATOM 693 C C . ARG A 1 89 ? 1.798 -5.699 -15.166 1.00 95.81 89 ARG A C 1
ATOM 695 O O . ARG A 1 89 ? 2.303 -4.788 -14.509 1.00 95.81 89 ARG A O 1
ATOM 702 N N . PRO A 1 90 ? 0.586 -6.188 -14.867 1.00 96.06 90 PRO A N 1
ATOM 703 C CA . PRO A 1 90 ? -0.124 -5.783 -13.663 1.00 96.06 90 PRO A CA 1
ATOM 704 C C . PRO A 1 90 ? 0.578 -6.311 -12.407 1.00 96.06 90 PRO A C 1
ATOM 706 O O . PRO A 1 90 ? 1.154 -7.402 -12.418 1.00 96.06 90 PRO A O 1
ATOM 709 N N . VAL A 1 91 ? 0.480 -5.551 -11.319 1.00 97.81 91 VAL A N 1
ATOM 710 C CA . VAL A 1 91 ? 0.977 -5.933 -9.991 1.00 97.81 91 VAL A CA 1
ATOM 711 C C . VAL A 1 91 ? -0.182 -5.922 -9.004 1.00 97.81 91 VAL A C 1
ATOM 713 O O . VAL A 1 91 ? -0.953 -4.96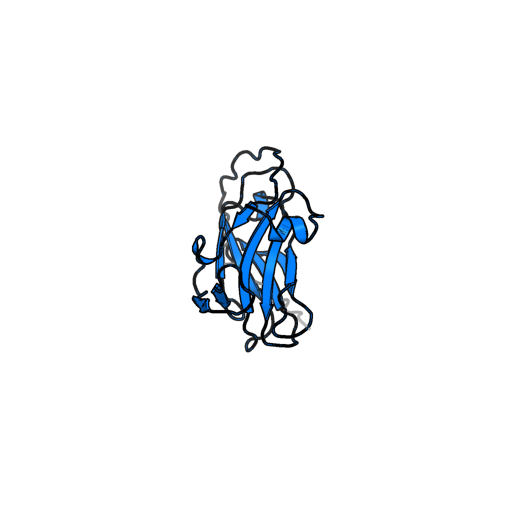4 -8.963 1.00 97.81 91 VAL A O 1
ATOM 716 N N . ASP A 1 92 ? -0.272 -6.957 -8.174 1.00 97.88 92 ASP A N 1
ATOM 717 C CA . ASP A 1 92 ? -1.167 -6.945 -7.019 1.00 97.88 92 ASP A CA 1
ATOM 718 C C . ASP A 1 92 ? -0.457 -6.269 -5.846 1.00 97.88 92 ASP A C 1
ATOM 720 O O . ASP A 1 92 ? 0.635 -6.685 -5.456 1.00 97.88 92 ASP A O 1
ATOM 724 N N . ILE A 1 93 ? -1.078 -5.252 -5.260 1.00 97.81 93 ILE A N 1
ATOM 725 C CA . ILE A 1 93 ? -0.638 -4.651 -4.002 1.00 97.81 93 ILE A CA 1
ATOM 726 C C . ILE A 1 93 ? -1.534 -5.205 -2.896 1.00 97.81 93 ILE A C 1
ATOM 728 O O . ILE A 1 93 ? -2.743 -4.985 -2.893 1.00 97.81 93 ILE A O 1
ATOM 732 N N . ASN A 1 94 ? -0.942 -5.952 -1.973 1.00 97.50 94 ASN A N 1
ATOM 733 C CA . ASN A 1 94 ? -1.630 -6.739 -0.958 1.00 97.50 94 ASN A CA 1
ATOM 734 C C . ASN A 1 94 ? -1.436 -6.135 0.436 1.00 97.50 94 ASN A C 1
ATOM 736 O O . ASN A 1 94 ? -0.332 -5.706 0.777 1.00 97.50 94 ASN A O 1
ATOM 740 N N . LEU A 1 95 ? -2.479 -6.207 1.264 1.00 96.75 95 LEU A N 1
ATOM 741 C CA . LEU A 1 95 ? -2.362 -6.095 2.719 1.00 96.75 95 LEU A CA 1
ATOM 742 C C . LEU A 1 95 ? -2.209 -7.514 3.276 1.00 96.75 95 LEU A C 1
ATOM 744 O O . LEU A 1 95 ? -3.152 -8.312 3.223 1.00 96.75 95 LEU A O 1
ATOM 748 N N . LEU A 1 96 ? -1.011 -7.848 3.755 1.00 95.06 96 LEU A N 1
ATOM 749 C CA . LEU A 1 96 ? -0.709 -9.133 4.381 1.00 95.06 96 LEU A CA 1
ATOM 750 C C . LEU A 1 96 ? -0.747 -9.008 5.905 1.00 95.06 96 LEU A C 1
ATOM 752 O O . LEU A 1 96 ? 0.080 -8.310 6.488 1.00 95.06 96 LEU A O 1
ATOM 756 N N . CYS A 1 97 ? -1.663 -9.730 6.542 1.00 89.94 97 CYS A N 1
ATOM 757 C CA . CYS A 1 97 ? -1.622 -9.992 7.975 1.00 89.94 97 CYS A CA 1
ATOM 758 C C . CYS A 1 97 ? -0.890 -11.321 8.175 1.00 89.94 97 CYS A C 1
ATOM 760 O O . CYS A 1 97 ? -1.397 -12.385 7.811 1.00 89.94 97 CYS A O 1
ATOM 762 N N . GLU A 1 98 ? 0.343 -11.256 8.675 1.00 85.00 98 GLU A N 1
ATOM 763 C CA . GLU A 1 98 ? 1.268 -12.394 8.691 1.00 85.00 98 GLU A CA 1
ATOM 764 C C . GLU A 1 98 ? 1.426 -13.034 7.293 1.00 85.00 98 GLU A C 1
ATOM 766 O O . GLU A 1 98 ? 2.001 -12.429 6.389 1.00 85.00 98 GLU A O 1
ATOM 771 N N . SER A 1 99 ? 0.923 -14.260 7.107 1.00 83.94 99 SER A N 1
ATOM 772 C CA . SER A 1 99 ? 0.952 -14.994 5.832 1.00 83.94 99 SER A CA 1
ATOM 773 C C . SER A 1 99 ? -0.374 -14.933 5.065 1.00 83.94 99 SER A C 1
ATOM 775 O O . SER A 1 99 ? -0.475 -15.496 3.974 1.00 83.94 99 SER A O 1
ATOM 777 N N . GLN A 1 100 ? -1.404 -14.288 5.619 1.00 87.00 100 GLN A N 1
ATOM 778 C CA . GLN A 1 100 ? -2.732 -14.224 5.018 1.00 87.00 100 GLN A CA 1
ATOM 779 C C . GLN A 1 100 ? -2.958 -12.885 4.325 1.00 87.00 100 GLN A C 1
ATOM 781 O O . GLN A 1 100 ? -2.716 -11.814 4.877 1.00 87.00 100 GLN A O 1
ATOM 786 N N . ARG A 1 101 ? -3.472 -12.945 3.096 1.00 93.44 101 ARG A N 1
ATOM 787 C CA . ARG A 1 101 ? -3.904 -11.756 2.364 1.00 93.44 101 ARG A CA 1
ATOM 788 C C . ARG A 1 101 ? -5.294 -11.344 2.820 1.00 93.44 101 ARG A C 1
ATOM 790 O O . ARG A 1 101 ? -6.257 -12.045 2.522 1.00 93.44 101 ARG A O 1
ATOM 797 N N . ALA A 1 102 ? -5.385 -10.190 3.471 1.00 93.56 102 ALA A N 1
ATOM 798 C CA . ALA A 1 102 ? -6.652 -9.633 3.929 1.00 93.56 102 ALA A CA 1
ATOM 799 C C . ALA A 1 102 ? -7.375 -8.834 2.836 1.00 93.56 102 ALA A C 1
ATOM 801 O O . ALA A 1 102 ? -8.591 -8.924 2.705 1.00 93.56 102 ALA A O 1
ATOM 802 N N . ALA A 1 103 ? -6.631 -8.075 2.028 1.00 96.38 103 ALA A N 1
ATOM 803 C CA . ALA A 1 103 ? -7.168 -7.319 0.899 1.00 96.38 103 ALA A CA 1
ATOM 804 C C . ALA A 1 103 ? -6.091 -7.096 -0.171 1.00 96.38 103 ALA A C 1
ATOM 806 O O . ALA A 1 103 ? -4.894 -7.226 0.098 1.00 96.38 103 ALA A O 1
ATOM 807 N N . SER A 1 104 ? -6.514 -6.748 -1.384 1.00 97.38 104 SER A N 1
ATOM 808 C CA . SER A 1 104 ? -5.612 -6.383 -2.477 1.00 97.38 104 SER A CA 1
ATOM 809 C C . SER A 1 104 ? -6.224 -5.341 -3.399 1.00 97.38 104 SER A C 1
ATOM 811 O O . SER A 1 104 ? -7.429 -5.364 -3.641 1.00 97.38 104 SER A O 1
ATOM 813 N N . GLY A 1 105 ? -5.375 -4.482 -3.949 1.00 97.75 105 GLY A N 1
ATOM 814 C CA . GLY A 1 105 ? -5.680 -3.618 -5.084 1.00 97.75 105 GLY A CA 1
ATOM 815 C C . GLY A 1 105 ? -4.730 -3.915 -6.237 1.00 97.75 105 GLY A C 1
ATOM 816 O O . GLY A 1 105 ? -3.703 -4.572 -6.057 1.00 97.75 105 GLY A O 1
ATOM 817 N N . LYS A 1 106 ? -5.078 -3.443 -7.431 1.00 97.62 106 LYS A N 1
ATOM 818 C CA . LYS A 1 106 ? -4.326 -3.741 -8.649 1.00 97.62 106 LYS A CA 1
ATOM 819 C C . LYS A 1 106 ? -3.665 -2.481 -9.190 1.00 97.62 106 LYS A C 1
ATOM 821 O O . LYS A 1 106 ? -4.343 -1.488 -9.436 1.00 97.62 106 LYS A O 1
ATOM 826 N N . LEU A 1 107 ? -2.350 -2.537 -9.378 1.00 97.94 107 LEU A N 1
ATOM 827 C CA . LEU A 1 107 ? -1.577 -1.520 -10.081 1.00 97.94 107 LEU A CA 1
ATOM 828 C C . LEU A 1 107 ? -1.502 -1.904 -11.560 1.00 97.94 107 LEU A C 1
ATOM 830 O O . LEU A 1 107 ? -0.798 -2.845 -11.943 1.00 97.94 107 LEU A O 1
ATOM 834 N N . GLU A 1 108 ? -2.249 -1.181 -12.387 1.00 95.06 108 GLU A N 1
ATOM 835 C CA . GLU A 1 108 ? -2.329 -1.399 -13.833 1.00 95.06 108 GLU A CA 1
ATOM 836 C C . GLU A 1 108 ? -1.676 -0.232 -14.591 1.00 95.06 108 GLU A C 1
ATOM 838 O O . GLU A 1 108 ? -0.894 0.527 -14.028 1.00 95.06 108 GLU A O 1
ATOM 843 N N . GLY A 1 109 ? -1.906 -0.119 -15.898 1.00 92.69 109 GLY A N 1
ATOM 844 C CA . GLY A 1 109 ? -1.427 1.018 -16.685 1.00 92.69 109 GLY A CA 1
ATOM 845 C C . GLY A 1 109 ? 0.052 0.970 -17.085 1.00 92.69 109 GLY A C 1
ATOM 846 O O . GLY A 1 109 ? 0.734 -0.057 -16.981 1.00 92.69 109 GLY A O 1
ATOM 847 N N . ALA A 1 110 ? 0.514 2.100 -17.622 1.00 95.12 110 ALA A N 1
ATOM 848 C CA . ALA A 1 110 ? 1.804 2.224 -18.287 1.00 95.12 110 ALA A CA 1
ATOM 849 C C . ALA A 1 110 ? 2.993 2.188 -17.302 1.00 95.12 110 ALA A C 1
ATOM 851 O O . ALA A 1 110 ? 2.879 2.682 -16.175 1.00 95.12 110 ALA A O 1
ATOM 852 N N . PRO A 1 111 ? 4.156 1.658 -17.732 1.00 97.12 111 PRO A N 1
ATOM 853 C CA . PRO A 1 111 ? 5.391 1.740 -16.960 1.00 97.12 111 PRO A CA 1
ATOM 854 C C . PRO A 1 111 ? 5.734 3.181 -16.569 1.00 97.12 111 PRO A C 1
ATOM 856 O O . PRO A 1 111 ? 5.473 4.121 -17.319 1.00 97.12 111 PRO A O 1
ATOM 859 N N . ASN A 1 112 ? 6.383 3.349 -15.419 1.00 97.12 112 ASN A N 1
ATOM 860 C CA . ASN A 1 112 ? 6.884 4.627 -14.908 1.00 97.12 112 ASN A CA 1
ATOM 861 C C . ASN A 1 112 ? 5.818 5.728 -14.756 1.00 97.12 112 ASN A C 1
ATOM 863 O O . ASN A 1 112 ? 6.156 6.908 -14.729 1.00 97.12 112 ASN A O 1
ATOM 867 N N . THR A 1 113 ? 4.547 5.342 -14.614 1.00 97.31 113 THR A N 1
ATOM 868 C CA . THR A 1 113 ? 3.440 6.254 -14.307 1.00 97.31 113 THR A CA 1
ATOM 869 C C . THR A 1 113 ? 2.962 6.025 -12.879 1.00 97.31 113 THR A C 1
ATOM 871 O O . THR A 1 113 ? 2.563 4.912 -12.535 1.00 97.31 113 THR A O 1
ATOM 874 N N . TRP A 1 114 ? 3.015 7.075 -12.065 1.00 97.31 114 TRP A N 1
ATOM 875 C CA . TRP A 1 114 ? 2.500 7.073 -10.700 1.00 97.31 114 TRP A CA 1
ATOM 876 C C . TRP A 1 114 ? 0.977 6.981 -10.682 1.00 97.31 114 TRP A C 1
ATOM 878 O O . TRP A 1 114 ? 0.306 7.628 -11.486 1.00 97.31 114 TRP A O 1
ATOM 888 N N . GLN A 1 115 ? 0.444 6.142 -9.797 1.00 97.00 115 GLN A N 1
ATOM 889 C CA . GLN A 1 115 ? -0.987 5.879 -9.688 1.00 97.00 115 GLN A CA 1
ATOM 890 C C . GLN A 1 115 ? -1.382 5.633 -8.237 1.00 97.00 115 GLN A C 1
ATOM 892 O O . GLN A 1 115 ? -0.648 5.000 -7.476 1.00 97.00 115 GLN A O 1
ATOM 897 N N . TRP A 1 116 ? -2.585 6.074 -7.883 1.00 97.69 116 TRP A N 1
ATOM 898 C CA . TRP A 1 116 ? -3.232 5.704 -6.633 1.00 97.69 116 TRP A CA 1
ATOM 899 C C . TRP A 1 116 ? -3.982 4.384 -6.785 1.00 97.69 116 TRP A C 1
ATOM 901 O O . TRP A 1 116 ? -4.888 4.253 -7.607 1.00 97.69 116 TRP A O 1
ATOM 911 N N . VAL A 1 117 ? -3.633 3.411 -5.950 1.00 98.06 117 VAL A N 1
ATOM 912 C CA . VAL A 1 117 ? -4.284 2.102 -5.881 1.00 98.06 117 VAL A CA 1
ATOM 913 C C . VAL A 1 117 ? -5.119 2.035 -4.611 1.00 98.06 117 VAL A C 1
ATOM 915 O O . VAL A 1 117 ? -4.579 2.021 -3.507 1.00 98.06 117 VAL A O 1
ATOM 918 N N . LYS A 1 118 ? -6.443 1.972 -4.763 1.00 98.19 118 LYS A N 1
ATOM 919 C CA . LYS A 1 118 ? -7.376 1.763 -3.649 1.00 98.19 118 LYS A CA 1
ATOM 920 C C . LYS A 1 118 ? -7.391 0.289 -3.233 1.00 98.19 118 LYS A C 1
ATOM 922 O O . LYS A 1 118 ? -7.539 -0.597 -4.074 1.00 98.19 118 LYS A O 1
ATOM 927 N N . ILE A 1 119 ? -7.302 0.039 -1.931 1.00 97.94 119 ILE A N 1
ATOM 928 C CA . ILE A 1 119 ? -7.364 -1.279 -1.300 1.00 97.94 119 ILE A CA 1
ATOM 929 C C . ILE A 1 119 ? -8.382 -1.232 -0.157 1.00 97.94 119 ILE A C 1
ATOM 931 O O . ILE A 1 119 ? -8.284 -0.396 0.740 1.00 97.94 119 ILE A O 1
ATOM 935 N N . GLY A 1 120 ? -9.361 -2.133 -0.195 1.00 95.00 120 GLY A N 1
ATOM 936 C CA . GLY A 1 120 ? -10.458 -2.205 0.769 1.00 95.00 120 GLY A CA 1
ATOM 937 C C . GLY A 1 120 ? -11.840 -2.202 0.097 1.00 95.00 120 GLY A C 1
ATOM 938 O O . GLY A 1 120 ? -11.922 -2.155 -1.135 1.00 95.00 120 GLY A O 1
ATOM 939 N N . PRO A 1 121 ? -12.929 -2.241 0.882 1.00 96.62 121 PRO A N 1
ATOM 940 C CA . PRO A 1 121 ? -12.940 -2.114 2.342 1.00 96.62 121 PRO A CA 1
ATOM 941 C C . PRO A 1 121 ? -12.263 -3.274 3.076 1.00 96.62 121 PRO A C 1
ATOM 943 O O . PRO A 1 121 ? -12.288 -4.413 2.613 1.00 96.62 121 PRO A O 1
ATOM 946 N N . VAL A 1 122 ? -11.664 -2.985 4.233 1.00 95.56 122 VAL A N 1
ATOM 947 C CA . VAL A 1 122 ? -11.151 -3.998 5.166 1.00 95.56 122 VAL A CA 1
ATOM 948 C C . VAL A 1 122 ? -11.536 -3.637 6.599 1.00 95.56 122 VAL A C 1
ATOM 950 O O . VAL A 1 122 ? -11.396 -2.493 7.025 1.00 95.56 122 VAL A O 1
ATOM 953 N N . GLY A 1 123 ? -12.049 -4.604 7.357 1.00 94.69 123 GLY A N 1
ATOM 954 C CA . GLY A 1 123 ? -12.328 -4.412 8.781 1.00 94.69 123 GLY A CA 1
ATOM 955 C C . GLY A 1 123 ? -11.042 -4.472 9.604 1.00 94.69 123 GLY A C 1
ATOM 956 O O . GLY A 1 123 ? -10.205 -5.341 9.357 1.00 94.69 123 GLY A O 1
ATOM 957 N N . ALA A 1 124 ? -10.901 -3.608 10.616 1.00 92.75 124 ALA A N 1
ATOM 958 C CA . ALA A 1 124 ? -9.706 -3.577 11.466 1.00 92.75 124 ALA A CA 1
ATOM 959 C C . ALA A 1 124 ? -9.387 -4.954 12.078 1.00 92.75 124 ALA A C 1
ATOM 961 O O . ALA A 1 124 ? -8.238 -5.378 12.060 1.00 92.75 124 ALA A O 1
ATOM 962 N N . ALA A 1 125 ? -10.407 -5.704 12.515 1.00 88.50 125 ALA A N 1
ATOM 963 C CA . ALA A 1 125 ? -10.260 -7.048 13.083 1.00 88.50 125 ALA A CA 1
ATOM 964 C C . ALA A 1 125 ? -9.550 -8.064 12.164 1.00 88.50 125 ALA A C 1
ATOM 966 O O . ALA A 1 125 ? -8.983 -9.028 12.665 1.00 88.50 125 ALA A O 1
ATOM 967 N N . ALA 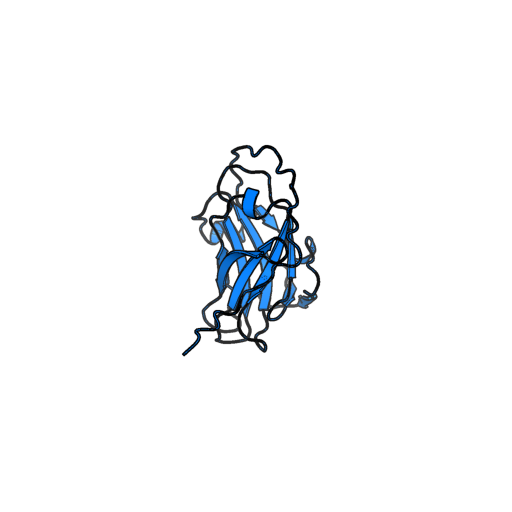A 1 126 ? -9.574 -7.869 10.841 1.00 87.88 126 ALA A N 1
ATOM 968 C CA . ALA A 1 126 ? -8.943 -8.782 9.886 1.00 87.88 126 ALA A CA 1
ATOM 969 C C . ALA A 1 126 ? -7.433 -8.542 9.710 1.00 87.88 126 ALA A C 1
ATOM 971 O O . ALA A 1 126 ? -6.743 -9.391 9.151 1.00 87.88 126 ALA A O 1
ATOM 972 N N . ILE A 1 127 ? -6.938 -7.372 10.127 1.00 90.94 127 ILE A N 1
ATOM 973 C CA . ILE A 1 127 ? -5.558 -6.920 9.885 1.00 90.94 127 ILE A CA 1
ATOM 974 C C . ILE A 1 127 ? -4.876 -6.345 11.134 1.00 90.94 127 ILE A C 1
ATOM 976 O O . ILE A 1 127 ? -3.756 -5.854 11.052 1.00 90.94 127 ILE A O 1
ATOM 980 N N . TYR A 1 128 ? -5.539 -6.365 12.291 1.00 89.75 128 TYR A N 1
ATOM 981 C CA . TYR A 1 128 ? -4.996 -5.850 13.546 1.00 89.75 128 TYR A CA 1
ATOM 982 C C . TYR A 1 128 ? -3.881 -6.764 14.097 1.00 89.75 128 TYR A C 1
ATOM 984 O O . TYR A 1 128 ? -4.005 -7.985 13.996 1.00 89.75 128 TYR A O 1
ATOM 992 N N . PRO A 1 129 ? -2.832 -6.230 14.761 1.00 91.06 129 PRO A N 1
ATOM 993 C CA . PRO A 1 129 ? -2.539 -4.812 15.017 1.00 91.06 129 PRO A CA 1
ATOM 994 C C . PRO A 1 129 ? -1.808 -4.109 13.879 1.00 91.06 129 PRO A C 1
ATOM 996 O O . PRO A 1 129 ? -1.708 -2.883 13.882 1.00 91.06 129 PRO A O 1
ATOM 999 N N . ASP A 1 130 ? -1.252 -4.867 12.945 1.00 94.12 130 ASP A N 1
ATOM 1000 C CA . ASP A 1 130 ? -0.424 -4.361 11.871 1.00 94.12 130 ASP A CA 1
ATOM 1001 C C . ASP A 1 130 ? -0.488 -5.285 10.656 1.00 94.12 130 ASP A C 1
ATOM 1003 O O . ASP A 1 130 ? -0.813 -6.468 10.752 1.00 94.12 130 ASP A O 1
ATOM 1007 N N . PHE A 1 131 ? -0.165 -4.728 9.496 1.00 95.69 131 PHE A N 1
ATOM 1008 C CA . PHE A 1 131 ? -0.059 -5.488 8.260 1.00 95.69 131 PHE A CA 1
ATOM 1009 C C . PHE A 1 131 ? 1.178 -5.068 7.478 1.00 95.69 131 PHE A C 1
ATOM 1011 O O . PHE A 1 131 ? 1.719 -3.967 7.639 1.00 95.69 131 PHE A O 1
ATOM 1018 N N . PHE A 1 132 ? 1.594 -5.945 6.573 1.00 97.12 132 PHE A N 1
ATOM 1019 C CA . PHE A 1 132 ? 2.617 -5.656 5.588 1.00 97.12 132 PHE A CA 1
ATOM 1020 C C . PHE A 1 132 ? 2.003 -5.264 4.251 1.00 97.12 132 P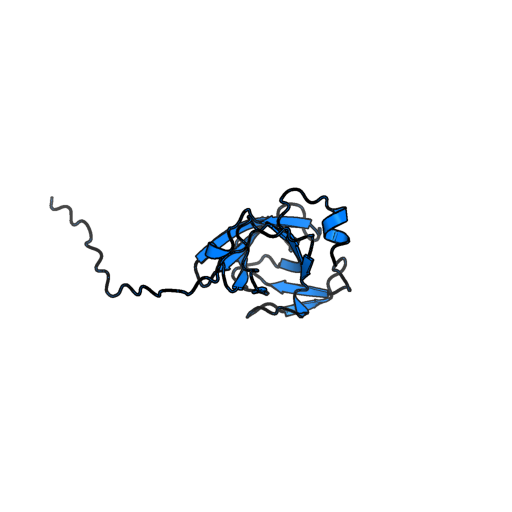HE A C 1
ATOM 1022 O O . PHE A 1 132 ? 1.099 -5.933 3.748 1.00 97.12 132 PHE A O 1
ATOM 1029 N N . LEU A 1 133 ? 2.550 -4.216 3.641 1.00 97.31 133 LEU A N 1
ATOM 1030 C CA . LEU A 1 133 ? 2.309 -3.920 2.237 1.00 97.31 133 LEU A CA 1
ATOM 1031 C C . LEU A 1 133 ? 3.195 -4.829 1.384 1.00 97.31 133 LEU A C 1
ATOM 1033 O O . LEU A 1 133 ? 4.424 -4.759 1.479 1.00 97.31 133 LEU A O 1
ATOM 1037 N N . ASN A 1 134 ? 2.572 -5.678 0.571 1.00 96.50 134 ASN A N 1
ATOM 1038 C CA . ASN A 1 134 ? 3.251 -6.722 -0.188 1.00 96.50 134 ASN A CA 1
ATOM 1039 C C . ASN A 1 134 ? 2.920 -6.685 -1.679 1.00 96.50 134 ASN A C 1
ATOM 1041 O O . ASN A 1 134 ? 1.796 -6.367 -2.052 1.00 96.50 134 ASN A O 1
ATOM 1045 N N . PHE A 1 135 ? 3.867 -7.081 -2.529 1.00 96.19 135 PHE A N 1
ATOM 1046 C CA . PHE A 1 135 ? 3.647 -7.144 -3.975 1.00 96.19 135 PHE A CA 1
ATOM 1047 C C . PHE A 1 135 ? 3.485 -8.575 -4.496 1.00 96.19 135 PHE A C 1
ATOM 1049 O O . PHE A 1 135 ? 4.342 -9.434 -4.291 1.00 96.19 135 PHE A O 1
ATOM 1056 N N . GLY A 1 136 ? 2.407 -8.825 -5.233 1.00 94.81 136 GLY A N 1
ATOM 1057 C CA . GLY A 1 136 ? 2.217 -10.012 -6.065 1.00 94.81 136 GLY A CA 1
ATOM 1058 C C . GLY A 1 136 ? 2.578 -9.754 -7.531 1.00 94.81 136 GLY A C 1
ATOM 1059 O O . GLY A 1 136 ? 2.847 -8.626 -7.930 1.00 94.81 136 GLY A O 1
ATOM 1060 N N . GLY A 1 137 ? 2.559 -10.805 -8.351 1.00 91.56 137 GLY A N 1
ATOM 1061 C CA . GLY A 1 137 ? 2.717 -10.692 -9.805 1.00 91.56 137 GLY A CA 1
ATOM 1062 C C . GLY A 1 137 ? 4.022 -11.274 -10.343 1.00 91.56 137 GLY A C 1
ATOM 1063 O O . GLY A 1 137 ? 4.418 -12.388 -9.994 1.00 91.56 137 GLY A O 1
ATOM 1064 N N . ASP A 1 138 ? 4.651 -10.544 -11.257 1.00 93.75 138 ASP A N 1
ATOM 1065 C CA . ASP A 1 138 ? 5.835 -10.978 -11.994 1.00 93.75 138 ASP A CA 1
ATOM 1066 C C . ASP A 1 138 ? 7.147 -10.758 -11.216 1.00 93.75 138 ASP A C 1
ATOM 1068 O O . ASP A 1 138 ? 7.286 -9.783 -10.484 1.00 93.75 138 ASP A O 1
ATOM 1072 N N . ALA A 1 139 ? 8.116 -11.670 -11.363 1.00 93.44 139 ALA A N 1
ATOM 1073 C CA . ALA A 1 139 ? 9.366 -11.648 -10.592 1.00 93.44 139 ALA A CA 1
ATOM 1074 C C . ALA A 1 139 ? 10.336 -10.526 -11.001 1.00 93.44 139 ALA A C 1
ATOM 1076 O O . ALA A 1 139 ? 11.129 -10.068 -10.170 1.00 93.44 139 ALA A O 1
ATOM 1077 N N . ASP A 1 140 ? 10.287 -10.102 -12.264 1.00 95.06 140 ASP A N 1
ATOM 1078 C CA . ASP A 1 140 ? 11.228 -9.129 -12.818 1.00 95.06 140 ASP A CA 1
ATOM 1079 C C . ASP A 1 140 ? 10.737 -7.694 -12.650 1.00 95.06 140 ASP A C 1
ATOM 1081 O O . ASP A 1 140 ? 11.552 -6.773 -12.607 1.00 95.06 140 ASP A O 1
ATOM 1085 N N . THR A 1 141 ? 9.426 -7.520 -12.469 1.00 97.19 141 THR A N 1
ATOM 1086 C CA . THR A 1 141 ? 8.810 -6.216 -12.223 1.00 97.19 141 THR A CA 1
ATOM 1087 C C . THR A 1 141 ? 9.308 -5.607 -10.915 1.00 97.19 141 THR A C 1
ATOM 1089 O O . THR A 1 141 ? 9.264 -6.226 -9.845 1.00 97.19 141 THR A O 1
ATOM 1092 N N . GLN A 1 142 ? 9.765 -4.364 -11.010 1.00 97.75 142 GLN A N 1
ATOM 1093 C CA . GLN A 1 142 ? 10.140 -3.527 -9.881 1.00 97.75 142 GLN A CA 1
ATOM 1094 C C . GLN A 1 142 ? 9.017 -2.548 -9.575 1.00 97.75 142 GLN A C 1
ATOM 1096 O O . GLN A 1 142 ? 8.368 -2.015 -10.479 1.00 97.75 142 GLN A O 1
ATOM 1101 N N . ILE A 1 143 ? 8.805 -2.310 -8.286 1.00 98.12 143 ILE A N 1
ATOM 1102 C CA . ILE A 1 143 ? 7.721 -1.479 -7.777 1.00 98.12 143 ILE A CA 1
ATOM 1103 C C . ILE A 1 143 ? 8.290 -0.478 -6.782 1.00 98.12 143 ILE A C 1
ATOM 1105 O O . ILE A 1 143 ? 9.155 -0.824 -5.977 1.00 98.12 143 ILE A O 1
ATOM 1109 N N . TRP A 1 144 ? 7.790 0.751 -6.830 1.00 98.00 144 TRP A N 1
ATOM 1110 C CA . TRP A 1 144 ? 8.106 1.807 -5.878 1.00 98.00 144 TRP A CA 1
ATOM 1111 C C . TRP A 1 144 ? 6.817 2.339 -5.261 1.00 98.00 144 TRP A C 1
ATOM 1113 O O . TRP A 1 144 ? 5.833 2.527 -5.973 1.00 98.00 144 TRP A O 1
ATOM 1123 N N . VAL A 1 145 ? 6.849 2.589 -3.955 1.00 98.06 145 VAL A N 1
ATOM 1124 C CA . VAL A 1 145 ? 5.770 3.224 -3.182 1.00 98.06 145 VAL A CA 1
ATOM 1125 C C . VAL A 1 145 ? 6.369 4.389 -2.411 1.00 98.06 145 VAL A C 1
ATOM 1127 O O . VAL A 1 145 ? 7.410 4.222 -1.775 1.00 98.06 145 VAL A O 1
ATOM 1130 N N . ASP A 1 146 ? 5.745 5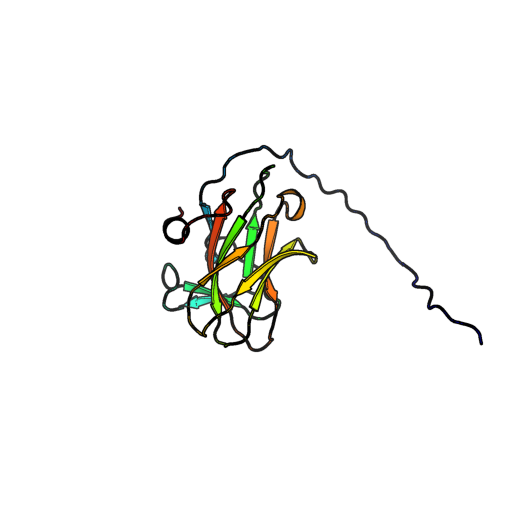.558 -2.467 1.00 97.31 146 ASP A N 1
ATOM 1131 C CA . ASP A 1 146 ? 6.206 6.783 -1.796 1.00 97.31 146 ASP A CA 1
ATOM 1132 C C . ASP A 1 146 ? 5.251 7.263 -0.695 1.00 97.31 146 ASP A C 1
ATOM 1134 O O . ASP A 1 146 ? 5.692 7.919 0.243 1.00 97.31 146 ASP A O 1
ATOM 1138 N N . GLN A 1 147 ? 3.970 6.897 -0.754 1.00 96.81 147 GLN A N 1
ATOM 1139 C CA . GLN A 1 147 ? 2.993 7.246 0.275 1.00 96.81 147 GLN A CA 1
ATOM 1140 C C . GLN A 1 147 ? 1.823 6.261 0.324 1.00 96.81 147 GLN A C 1
ATOM 1142 O O . GLN A 1 147 ? 1.414 5.669 -0.681 1.00 96.81 147 GLN A O 1
ATOM 1147 N N . VAL A 1 148 ? 1.265 6.112 1.523 1.00 97.94 148 VAL A N 1
ATOM 1148 C CA . VAL A 1 148 ? 0.008 5.403 1.770 1.00 97.94 148 VAL A CA 1
ATOM 1149 C C . VAL A 1 148 ? -0.931 6.337 2.522 1.00 97.94 148 VAL A C 1
ATOM 1151 O O . VAL A 1 148 ? -0.526 6.962 3.497 1.00 97.94 148 VAL A O 1
ATOM 1154 N N . VAL A 1 149 ? -2.186 6.419 2.093 1.00 98.25 149 VAL A N 1
ATOM 1155 C CA . VAL A 1 149 ? -3.235 7.191 2.768 1.00 98.25 149 VAL A CA 1
ATOM 1156 C C . VAL A 1 149 ? -4.289 6.242 3.320 1.00 98.25 149 VAL A C 1
ATOM 1158 O O . VAL A 1 149 ? -4.773 5.363 2.612 1.00 98.25 149 VAL A O 1
ATOM 1161 N N . LEU A 1 150 ? -4.650 6.424 4.586 1.00 97.88 150 LEU A N 1
ATOM 1162 C CA . LEU A 1 150 ? -5.723 5.707 5.268 1.00 97.88 150 LEU A CA 1
ATOM 1163 C C . LEU A 1 150 ? -6.938 6.616 5.432 1.00 97.88 150 LEU A C 1
ATOM 1165 O O . LEU A 1 150 ? -6.792 7.771 5.828 1.00 97.88 150 LEU A O 1
ATOM 1169 N N . SER A 1 151 ? -8.135 6.081 5.213 1.00 97.94 151 SER A N 1
ATOM 1170 C CA . SER A 1 151 ? -9.378 6.740 5.608 1.00 97.94 151 SER A CA 1
ATOM 1171 C C . SER A 1 151 ? -10.505 5.737 5.844 1.00 97.94 151 SER A C 1
ATOM 1173 O O . SER A 1 151 ? -10.449 4.599 5.377 1.00 97.94 151 SER A O 1
ATOM 1175 N N . THR A 1 152 ? -11.545 6.170 6.554 1.00 97.94 152 THR A N 1
ATOM 1176 C CA . THR A 1 152 ? -12.847 5.486 6.574 1.00 97.94 152 THR A CA 1
ATOM 1177 C C . THR A 1 152 ? -13.738 5.871 5.386 1.00 97.94 152 THR A C 1
ATOM 1179 O O . THR A 1 152 ? -14.789 5.263 5.200 1.00 97.94 152 THR A O 1
ATOM 1182 N N . ASP A 1 153 ? -13.339 6.854 4.567 1.00 97.31 153 ASP A N 1
ATOM 1183 C CA . ASP A 1 153 ? -14.013 7.199 3.313 1.00 97.31 153 ASP A CA 1
ATOM 1184 C C . ASP A 1 153 ? -13.414 6.417 2.130 1.00 97.31 153 ASP A C 1
ATOM 1186 O O . ASP A 1 153 ? -12.245 6.564 1.752 1.00 97.31 153 ASP A O 1
ATOM 1190 N N . GLY A 1 154 ? -14.245 5.572 1.521 1.00 96.44 154 GLY A N 1
ATOM 1191 C CA . GLY A 1 154 ? -13.891 4.781 0.348 1.00 96.44 154 GLY A CA 1
ATOM 1192 C C . GLY A 1 154 ? -13.902 5.556 -0.971 1.00 96.44 154 GLY A C 1
ATOM 1193 O O . GLY A 1 154 ? -13.555 4.972 -1.996 1.00 96.44 154 GLY A O 1
ATOM 1194 N N . ASN A 1 155 ? -14.301 6.825 -0.993 1.00 96.25 155 ASN A N 1
ATOM 1195 C CA . ASN A 1 155 ? -14.469 7.599 -2.225 1.00 96.25 155 ASN A CA 1
ATOM 1196 C C . ASN A 1 155 ? -13.682 8.915 -2.197 1.00 96.25 155 ASN A C 1
ATOM 1198 O O . ASN A 1 155 ? -14.161 9.943 -2.679 1.00 96.25 155 ASN A O 1
ATOM 1202 N N . LEU A 1 156 ? -12.462 8.880 -1.655 1.00 95.94 156 LEU A N 1
ATOM 1203 C CA . LEU A 1 156 ? -11.602 10.057 -1.636 1.00 95.94 156 LEU A CA 1
ATOM 1204 C C . LEU A 1 156 ? -11.193 10.466 -3.062 1.00 95.94 156 LEU A C 1
ATOM 1206 O O . LEU A 1 156 ? -10.692 9.629 -3.819 1.00 95.94 156 LEU A O 1
ATOM 1210 N N . PRO A 1 157 ? -11.356 11.747 -3.440 1.00 96.19 157 PRO A N 1
ATOM 1211 C CA . PRO A 1 157 ? -10.809 12.251 -4.689 1.00 96.19 157 PRO A CA 1
ATOM 1212 C C . PRO A 1 157 ? -9.280 12.305 -4.611 1.00 96.19 157 PRO A C 1
ATOM 1214 O O . PRO A 1 157 ? -8.711 12.520 -3.542 1.00 96.19 157 PRO A O 1
ATOM 1217 N N . GLU A 1 158 ? -8.607 12.207 -5.757 1.00 93.69 158 GLU A N 1
ATOM 1218 C CA . GLU A 1 158 ? -7.139 12.239 -5.831 1.00 93.69 158 GLU A CA 1
ATOM 1219 C C . GLU A 1 158 ? -6.531 13.475 -5.146 1.00 93.69 158 GLU A C 1
ATOM 1221 O O . GLU A 1 158 ? -5.540 13.368 -4.432 1.00 93.69 158 GLU A O 1
ATOM 1226 N N . ALA A 1 159 ? -7.180 14.639 -5.259 1.00 94.12 159 ALA A N 1
ATOM 1227 C CA . ALA A 1 159 ? -6.747 15.855 -4.573 1.00 94.12 159 ALA A CA 1
ATOM 1228 C C . ALA A 1 159 ? -6.731 15.717 -3.037 1.00 94.12 159 ALA A C 1
ATOM 1230 O O . ALA A 1 159 ? -5.893 16.333 -2.385 1.00 94.12 159 ALA A O 1
ATOM 1231 N N . ALA A 1 160 ? -7.631 14.923 -2.448 1.00 95.62 160 ALA A N 1
ATOM 1232 C CA . ALA A 1 160 ? -7.628 14.658 -1.009 1.00 95.62 160 ALA A CA 1
ATOM 1233 C C . ALA A 1 160 ? -6.515 13.678 -0.611 1.00 95.62 160 ALA A C 1
ATOM 1235 O O . ALA A 1 160 ? -5.960 13.809 0.474 1.00 95.62 160 ALA A O 1
ATOM 1236 N N . LEU A 1 161 ? -6.160 12.736 -1.492 1.00 95.94 161 LEU A N 1
ATOM 1237 C CA . LEU A 1 161 ? -5.040 11.816 -1.273 1.00 95.94 161 LEU A CA 1
ATOM 1238 C C . LEU A 1 161 ? -3.703 12.566 -1.302 1.00 95.94 161 LEU A C 1
ATOM 1240 O O . LEU A 1 161 ? -2.890 12.419 -0.394 1.00 95.94 161 LEU A O 1
ATOM 1244 N N . THR A 1 162 ? -3.508 13.427 -2.302 1.00 92.69 162 THR A N 1
ATOM 1245 C CA . THR A 1 162 ? -2.277 14.214 -2.480 1.00 92.69 162 THR A CA 1
ATOM 1246 C C . THR A 1 162 ? -2.055 15.240 -1.364 1.00 92.69 162 THR A C 1
ATOM 1248 O O . THR A 1 162 ? -0.912 15.521 -1.012 1.00 92.69 162 THR A O 1
ATOM 1251 N N . ASN A 1 163 ? -3.132 15.787 -0.791 1.00 91.88 163 ASN A N 1
ATOM 1252 C CA . ASN A 1 163 ? -3.070 16.794 0.275 1.00 91.88 163 ASN A CA 1
ATOM 1253 C C . ASN A 1 163 ? -3.237 16.213 1.690 1.00 91.88 163 ASN A C 1
ATOM 1255 O O . ASN A 1 163 ? -3.356 16.986 2.638 1.00 91.88 163 ASN A O 1
ATOM 1259 N N . ALA A 1 164 ? -3.297 14.885 1.841 1.00 91.69 164 ALA A N 1
ATOM 1260 C CA . ALA A 1 164 ? -3.429 14.248 3.148 1.00 91.69 164 ALA A CA 1
ATOM 1261 C C . ALA A 1 164 ? -2.251 14.629 4.058 1.00 91.69 164 ALA A C 1
ATOM 1263 O O . ALA A 1 164 ? -1.112 14.706 3.590 1.00 91.69 164 ALA A O 1
ATOM 1264 N N . GLU A 1 165 ? -2.525 14.854 5.346 1.00 83.69 165 GLU A N 1
ATOM 1265 C CA . GLU A 1 165 ? -1.499 15.183 6.346 1.00 83.69 165 GLU A CA 1
ATOM 1266 C C . GLU A 1 165 ? -0.873 13.932 6.958 1.00 83.69 165 GLU A C 1
ATOM 1268 O O . GLU A 1 165 ? -1.613 12.995 7.356 1.00 83.69 165 GLU A O 1
#

Radius of gyration: 18.03 Å; Cα contacts (8 Å, |Δi|>4): 396; chains: 1; bounding box: 32×67×40 Å

pLDDT: mean 91.43, std 10.86, range [40.06, 98.44]

Organism: NCBI:txid1076179

Solvent-accessible surface area (backbone atoms only — not comparable to full-atom values): 9195 Å² total; per-residue (Å²): 137,83,84,78,76,81,79,81,79,84,88,76,84,86,86,79,90,72,91,72,71,83,55,44,79,62,89,43,67,58,35,51,45,49,37,88,83,26,62,36,85,65,35,43,82,40,81,34,91,91,31,63,95,39,32,20,34,33,34,36,48,74,24,30,36,23,41,46,78,45,66,65,30,61,45,49,36,24,40,35,37,35,34,31,34,72,39,68,68,58,32,37,45,29,39,24,33,84,92,43,75,70,41,60,21,66,48,65,66,61,47,74,44,80,42,79,27,64,27,56,81,38,54,30,87,68,34,58,64,40,30,27,42,30,29,44,68,52,77,84,41,43,36,33,34,34,40,37,32,38,19,51,59,85,77,71,52,68,72,51,61,76,67,35,89

Secondary structure (DSSP, 8-state):
-------------------PPPPB------EEE-TTTSB-SS-EEEE-TTSGGGEEEEE-TT-EEEEEEPP-BSSPEEEEEEEEESSSS-EEEEEEETTEEEEEEEE-SSTT--EEEEEEEE-GGGT-SEEEEEE-S-SS--EEEEEEEEES-TT--HHHHHT--

Foldseek 3Di:
DDPCPPDDDDPDDDDDDDDQPQAAADWDAWAKDFLVVFADDDWDWDQAPPFDVRIWTKDFAFDQGGKDFFDRHQFFKKKKWWKFKQDQWKKWWFWAQDPDTQWIWIDHDDHSDIDITIIDRGGSVSRPGITTTGIHDDGVMMMTTGMMIMTSDRDDDPVSNVPHD

Mean predicted aligned error: 6.3 Å

Sequence (165 aa):
MTDNATAFEVKEIKITAQDIPELTAADIPAKRFLPAEFPGTNGKLQDKPGALDGKAVWGKRWYNVMKLPVPANAKELYYYVHAVKDSDRPVDINLLCESQRAASGKLEGAPNTWQWVKIGPVGAAAIYPDFFLNFGGDADTQIWVDQVVLSTDGNLPEAALTNAE